Protein AF-A0A5M3WG67-F1 (afdb_monomer_lite)

Secondary structure (DSSP, 8-state):
-B-TTS-B---S------------GGGGGGT-B-TTS-B-EETTEESS-TT-B--S-TTSSSGGGGSHHHHHHHHHHHHT--

Radius of gyration: 18.33 Å; chains: 1; bounding box: 36×22×53 Å

InterPro domains:
  IPR036188 FAD/NAD(P)-binding domain superfamily [G3DSA:3.50.50.60] (1-82)

Structure (mmCIF, N/CA/C/O backbone):
data_AF-A0A5M3WG67-F1
#
_entry.id   AF-A0A5M3WG67-F1
#
loop_
_atom_site.group_PDB
_atom_site.id
_atom_site.type_symbol
_atom_site.label_atom_id
_atom_site.label_alt_id
_atom_site.label_comp_id
_atom_site.label_asym_id
_atom_site.label_entity_id
_atom_site.label_seq_id
_atom_site.pdbx_PDB_ins_code
_atom_site.Cartn_x
_atom_site.Cartn_y
_atom_site.Cartn_z
_atom_site.occupancy
_atom_site.B_iso_or_equiv
_atom_site.auth_seq_id
_atom_site.auth_comp_id
_atom_site.auth_asym_id
_atom_site.auth_atom_id
_atom_site.pdbx_PDB_model_num
ATOM 1 N N . MET A 1 1 ? 13.059 -5.953 -25.459 1.00 90.25 1 MET A N 1
ATOM 2 C CA . MET A 1 1 ? 12.605 -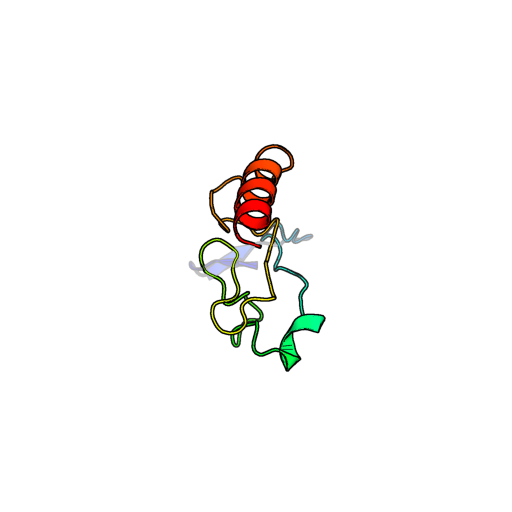4.679 -24.873 1.00 90.25 1 MET A CA 1
ATOM 3 C C . MET A 1 1 ? 12.809 -3.579 -25.900 1.00 90.25 1 MET A C 1
ATOM 5 O O . MET A 1 1 ? 13.794 -3.641 -26.623 1.00 90.25 1 MET A O 1
ATOM 9 N N . VAL A 1 2 ? 11.864 -2.644 -26.014 1.00 96.62 2 VAL A N 1
ATOM 10 C CA . VAL A 1 2 ? 11.977 -1.473 -26.898 1.00 96.62 2 VAL A CA 1
ATOM 11 C C . VAL A 1 2 ? 11.970 -0.236 -26.018 1.00 96.62 2 VAL A C 1
ATOM 13 O O . VAL A 1 2 ? 11.096 -0.102 -25.159 1.00 96.62 2 VAL A O 1
ATOM 16 N N . TRP A 1 3 ? 12.961 0.622 -26.205 1.00 97.50 3 TRP A N 1
ATOM 17 C CA . TRP A 1 3 ? 13.120 1.860 -25.455 1.00 97.50 3 TRP A CA 1
ATOM 18 C C . TRP A 1 3 ? 12.396 3.020 -26.144 1.00 97.50 3 TRP A C 1
ATOM 20 O O . TRP A 1 3 ? 11.994 2.930 -27.304 1.00 97.50 3 TRP A O 1
ATOM 30 N N . ALA A 1 4 ? 12.202 4.123 -25.418 1.00 98.00 4 ALA A N 1
ATOM 31 C CA . ALA A 1 4 ? 11.458 5.283 -25.919 1.00 98.00 4 ALA A CA 1
ATOM 32 C C . ALA A 1 4 ? 12.109 5.949 -27.149 1.00 98.00 4 ALA A C 1
ATOM 34 O O . ALA A 1 4 ? 11.420 6.619 -27.912 1.00 98.00 4 ALA A O 1
ATOM 35 N N . ASP A 1 5 ? 13.413 5.750 -27.352 1.00 97.56 5 ASP A N 1
ATOM 36 C CA . ASP A 1 5 ? 14.176 6.221 -28.513 1.00 97.56 5 ASP A CA 1
ATOM 37 C C . ASP A 1 5 ? 14.118 5.260 -29.718 1.00 97.56 5 ASP A C 1
ATOM 39 O O . ASP A 1 5 ? 14.753 5.506 -30.742 1.00 97.56 5 ASP A O 1
ATOM 43 N N . GLY A 1 6 ? 13.358 4.166 -29.610 1.00 97.69 6 GLY A N 1
ATOM 44 C CA . GLY A 1 6 ? 13.240 3.140 -30.642 1.00 97.69 6 GLY A CA 1
ATOM 45 C C . GLY A 1 6 ? 14.380 2.123 -30.650 1.00 97.69 6 GLY A C 1
ATOM 46 O O . GLY A 1 6 ? 14.374 1.231 -31.495 1.00 97.69 6 GLY A O 1
ATOM 47 N N . SER A 1 7 ? 15.345 2.205 -29.730 1.00 97.88 7 SER A N 1
ATOM 48 C CA . SER A 1 7 ? 16.386 1.185 -29.606 1.00 97.88 7 SER A CA 1
ATOM 49 C C . SER A 1 7 ? 15.828 -0.127 -29.041 1.00 97.88 7 SER A C 1
ATOM 51 O O . SER A 1 7 ? 14.846 -0.159 -28.292 1.00 97.88 7 SER A O 1
ATOM 53 N N . HIS A 1 8 ? 16.456 -1.238 -29.430 1.00 98.19 8 HIS A N 1
ATOM 54 C CA . HIS A 1 8 ? 16.044 -2.585 -29.046 1.00 98.19 8 HIS A CA 1
ATOM 55 C C . HIS A 1 8 ? 17.110 -3.245 -28.176 1.00 98.19 8 HIS A C 1
ATOM 57 O O . HIS A 1 8 ? 18.287 -3.270 -28.526 1.00 98.19 8 HIS A O 1
ATOM 63 N N . GLU A 1 9 ? 16.671 -3.861 -27.084 1.00 97.44 9 GLU A N 1
ATOM 64 C CA . GLU A 1 9 ? 17.526 -4.610 -26.167 1.00 97.44 9 GLU A CA 1
ATOM 65 C C . GLU A 1 9 ? 16.948 -6.003 -25.915 1.00 97.44 9 GLU A C 1
ATOM 67 O O . GLU A 1 9 ? 15.736 -6.176 -25.724 1.00 97.44 9 GLU A O 1
ATOM 72 N N . ARG A 1 10 ? 17.809 -7.020 -25.914 1.00 97.75 10 ARG A N 1
ATOM 73 C CA . ARG A 1 10 ? 17.432 -8.380 -25.531 1.00 97.75 10 ARG A CA 1
ATOM 74 C C . ARG A 1 10 ? 17.481 -8.498 -24.007 1.00 97.75 10 ARG A C 1
ATOM 76 O O . ARG A 1 10 ? 18.489 -8.162 -23.408 1.00 97.75 10 ARG A O 1
ATOM 83 N N . VAL A 1 11 ? 16.390 -8.981 -23.414 1.00 96.81 11 VAL A N 1
ATOM 84 C CA . VAL A 1 11 ? 16.258 -9.177 -21.965 1.00 96.81 11 VAL A CA 1
ATOM 85 C C . VAL A 1 11 ? 15.791 -10.603 -21.715 1.00 96.81 11 VAL A C 1
ATOM 87 O O . VAL A 1 11 ? 14.723 -10.992 -22.188 1.00 96.81 11 VAL A O 1
ATOM 90 N N . GLU A 1 12 ? 16.584 -11.378 -20.984 1.00 97.81 12 GLU A N 1
ATOM 91 C CA . GLU A 1 12 ? 16.278 -12.770 -20.641 1.00 97.81 12 GLU A CA 1
ATOM 92 C C . GLU A 1 12 ? 15.319 -12.875 -19.455 1.00 97.81 12 GLU A C 1
ATOM 94 O O . GLU A 1 12 ? 14.478 -13.771 -19.416 1.00 97.81 12 GLU A O 1
ATOM 99 N N . VAL A 1 13 ? 15.446 -11.970 -18.479 1.00 97.88 13 VAL A N 1
ATOM 100 C CA . VAL A 1 13 ? 14.683 -12.011 -17.228 1.00 97.88 13 VAL A CA 1
ATOM 101 C C . VAL A 1 13 ? 14.257 -10.608 -16.821 1.00 97.88 13 VAL A C 1
ATOM 103 O O . VAL A 1 13 ? 15.061 -9.681 -16.792 1.00 97.88 13 VAL A O 1
ATOM 106 N N . ILE A 1 14 ? 12.988 -10.474 -16.436 1.00 96.31 14 ILE A N 1
ATOM 107 C CA . ILE A 1 14 ? 12.443 -9.262 -15.825 1.00 96.31 14 ILE A CA 1
ATOM 108 C C . ILE A 1 1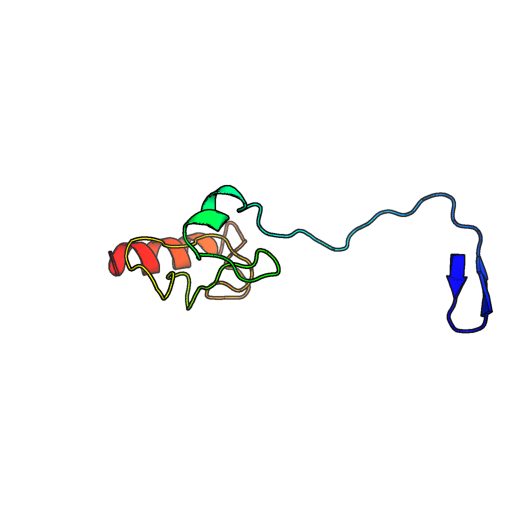4 ? 12.083 -9.584 -14.375 1.00 96.31 14 ILE A C 1
ATOM 110 O O . ILE A 1 14 ? 11.180 -10.379 -14.118 1.00 96.31 14 ILE A O 1
ATOM 114 N N . LEU A 1 15 ? 12.768 -8.941 -13.424 1.00 97.31 15 LEU A N 1
ATOM 115 C CA . LEU A 1 15 ? 12.421 -9.004 -12.005 1.00 97.31 15 LEU A CA 1
ATOM 116 C C . LEU A 1 15 ? 11.612 -7.766 -11.613 1.00 97.31 15 LEU A C 1
ATOM 118 O O . LEU A 1 15 ? 12.124 -6.647 -11.576 1.00 97.31 15 LEU A O 1
ATOM 122 N N . LEU A 1 16 ? 10.339 -7.968 -11.289 1.00 97.25 16 LEU A N 1
ATOM 123 C CA . LEU A 1 16 ? 9.447 -6.879 -10.906 1.00 97.25 16 LEU A CA 1
ATOM 124 C C . LEU A 1 16 ? 9.649 -6.500 -9.433 1.00 97.25 16 LEU A C 1
ATOM 126 O O . LEU A 1 16 ? 9.039 -7.076 -8.538 1.00 97.25 16 LEU A O 1
ATOM 130 N N . ALA A 1 17 ? 10.468 -5.479 -9.185 1.00 96.62 17 ALA A N 1
ATOM 131 C CA . ALA A 1 17 ? 10.671 -4.872 -7.863 1.00 96.62 17 ALA A CA 1
ATOM 132 C C . ALA A 1 17 ? 9.787 -3.622 -7.639 1.00 96.62 17 ALA A C 1
ATOM 134 O O . ALA A 1 17 ? 10.188 -2.660 -6.988 1.00 96.62 17 ALA A O 1
ATOM 135 N N . ILE A 1 18 ? 8.571 -3.622 -8.193 1.00 95.12 18 ILE A N 1
ATOM 136 C CA . ILE A 1 18 ? 7.652 -2.464 -8.220 1.00 95.12 18 ILE A CA 1
ATOM 137 C C . ILE A 1 18 ? 6.746 -2.349 -6.979 1.00 95.12 18 ILE A C 1
ATOM 139 O O . ILE A 1 18 ? 5.832 -1.525 -6.937 1.00 95.12 18 ILE A O 1
ATOM 143 N N . GLY A 1 19 ? 7.020 -3.145 -5.944 1.00 92.62 19 GLY A N 1
ATOM 144 C CA . GLY A 1 19 ? 6.332 -3.096 -4.655 1.00 92.62 19 GLY A CA 1
ATOM 145 C C . GLY A 1 19 ? 5.033 -3.903 -4.596 1.00 92.62 19 GLY A C 1
ATOM 146 O O . GLY A 1 19 ? 4.796 -4.797 -5.403 1.00 92.62 19 GLY A O 1
ATOM 147 N N . TYR A 1 20 ? 4.203 -3.585 -3.598 1.00 89.69 20 TYR A N 1
ATOM 148 C CA . TYR A 1 20 ? 3.001 -4.339 -3.232 1.00 89.69 20 TYR A CA 1
ATOM 149 C C . TYR A 1 20 ? 1.800 -3.415 -3.028 1.00 89.69 20 TYR A C 1
ATOM 151 O O . TYR A 1 20 ? 1.956 -2.227 -2.725 1.00 89.69 20 TYR A O 1
ATOM 159 N N . ARG A 1 21 ? 0.598 -3.987 -3.133 1.00 88.88 21 ARG A N 1
ATOM 160 C CA . ARG A 1 21 ? -0.660 -3.366 -2.696 1.00 88.88 21 ARG A CA 1
ATOM 161 C C . ARG A 1 21 ? -1.146 -4.048 -1.410 1.00 88.88 21 ARG A C 1
ATOM 163 O O . ARG A 1 21 ? -0.839 -5.224 -1.226 1.00 88.88 21 ARG A O 1
ATOM 170 N N . PRO A 1 22 ? -1.873 -3.345 -0.522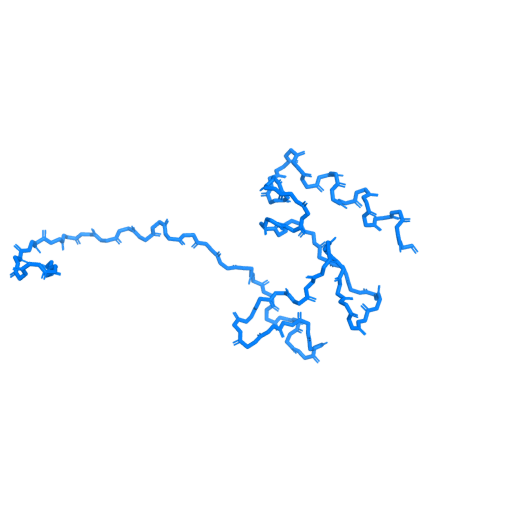 1.00 89.19 22 PRO A N 1
ATOM 171 C CA . PRO A 1 22 ? -2.541 -3.990 0.605 1.00 89.19 22 PRO A CA 1
ATOM 172 C C . PRO A 1 22 ? -3.507 -5.073 0.114 1.00 89.19 22 PRO A C 1
ATOM 174 O O . PRO A 1 22 ? -4.308 -4.814 -0.782 1.00 89.19 22 PRO A O 1
ATOM 177 N N . ASP A 1 23 ? -3.439 -6.260 0.709 1.00 90.94 23 ASP A N 1
ATOM 178 C CA . ASP A 1 23 ? -4.356 -7.359 0.413 1.00 90.94 23 ASP A CA 1
ATOM 179 C C . ASP A 1 23 ? -5.585 -7.260 1.322 1.00 90.94 23 ASP A C 1
ATOM 181 O O . ASP A 1 23 ? -5.567 -7.692 2.474 1.00 90.94 23 ASP A O 1
ATOM 185 N N . LEU A 1 24 ? -6.616 -6.563 0.838 1.00 91.56 24 LEU A N 1
ATOM 186 C CA . LEU A 1 24 ? -7.814 -6.230 1.613 1.00 91.56 24 LEU A CA 1
ATOM 187 C C . LEU A 1 24 ? -9.157 -6.553 0.923 1.00 91.56 24 LEU A C 1
ATOM 189 O O . LEU A 1 24 ? -10.147 -5.910 1.271 1.00 91.56 24 LEU A O 1
ATOM 193 N N . PRO A 1 25 ? -9.276 -7.514 -0.020 1.00 90.44 25 PRO A N 1
ATOM 194 C CA . PRO A 1 25 ? -10.537 -7.740 -0.739 1.00 90.44 25 PRO A CA 1
ATOM 195 C C . PRO A 1 25 ? -11.709 -8.087 0.193 1.00 90.44 25 PRO A C 1
ATOM 197 O O . PRO A 1 25 ? -12.852 -7.760 -0.108 1.00 90.44 25 PRO A O 1
ATOM 200 N N . TYR A 1 26 ? -11.426 -8.650 1.372 1.00 90.62 26 TYR A N 1
ATOM 201 C CA . TYR A 1 26 ? -12.411 -8.940 2.418 1.00 90.62 26 TYR A CA 1
ATOM 202 C C . TYR A 1 26 ? -13.109 -7.695 3.005 1.00 90.62 26 TYR A C 1
ATOM 204 O O . TYR A 1 26 ? -14.064 -7.832 3.764 1.00 90.62 26 TYR A O 1
ATOM 212 N N . LEU A 1 27 ? -12.650 -6.481 2.680 1.00 90.06 27 LEU A N 1
ATOM 213 C CA . LEU A 1 27 ? -13.269 -5.219 3.097 1.00 90.06 27 LEU A CA 1
ATOM 214 C C . LEU A 1 27 ? -14.146 -4.572 2.010 1.00 90.06 27 LEU A C 1
ATOM 216 O O . LEU A 1 27 ? -14.717 -3.508 2.258 1.00 90.06 27 LEU A O 1
ATOM 220 N N . ALA A 1 28 ? -14.247 -5.167 0.815 1.00 88.12 28 ALA A N 1
ATOM 221 C CA . ALA A 1 28 ? -14.935 -4.559 -0.327 1.00 88.12 28 ALA A CA 1
ATOM 222 C C . ALA A 1 28 ? -16.416 -4.250 -0.036 1.00 88.12 28 ALA A C 1
ATOM 224 O O . ALA A 1 28 ? -16.882 -3.144 -0.306 1.00 88.12 28 ALA A O 1
ATOM 225 N N . GLU A 1 29 ? -17.131 -5.179 0.600 1.00 88.75 29 GLU A N 1
ATOM 226 C CA . GLU A 1 29 ? -18.560 -5.029 0.918 1.00 88.75 29 GLU A CA 1
ATOM 227 C C . GLU A 1 29 ? -18.843 -3.966 1.992 1.00 88.75 29 GLU A C 1
ATOM 229 O O . GLU A 1 29 ? -19.970 -3.500 2.132 1.00 88.75 29 GLU A O 1
ATOM 234 N N . LEU A 1 30 ? -17.819 -3.529 2.730 1.00 87.69 30 LEU A N 1
ATOM 235 C CA . LEU A 1 30 ? -17.946 -2.511 3.776 1.00 87.69 30 LEU A CA 1
ATOM 236 C C . LEU A 1 30 ? -17.847 -1.076 3.232 1.00 87.69 30 LEU A C 1
ATOM 238 O O . LEU A 1 30 ? -17.866 -0.121 4.012 1.00 87.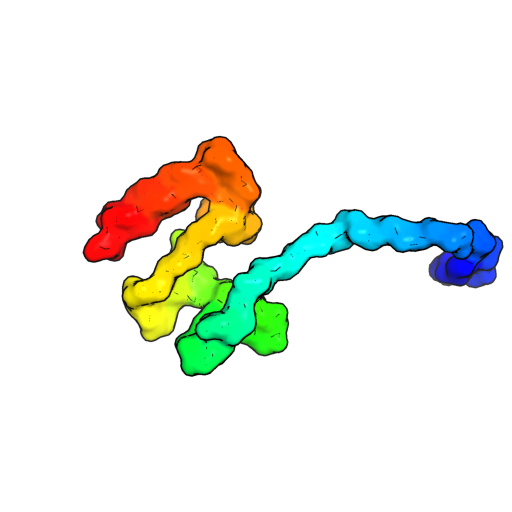69 30 LEU A O 1
ATOM 242 N N . GLY A 1 31 ? -17.658 -0.902 1.917 1.00 87.44 31 GLY A N 1
ATOM 243 C CA . GLY A 1 31 ? -17.359 0.405 1.320 1.00 87.44 31 GLY A CA 1
ATOM 244 C C . GLY A 1 31 ? -16.039 0.997 1.830 1.00 87.44 31 GLY A C 1
ATOM 245 O O . GLY A 1 31 ? -15.847 2.218 1.831 1.00 87.44 31 GLY A O 1
ATOM 246 N N . ALA A 1 32 ? -15.140 0.136 2.323 1.00 88.94 32 ALA A N 1
ATOM 247 C CA . ALA A 1 32 ? -13.930 0.547 3.023 1.00 88.94 32 ALA A CA 1
ATOM 248 C C . ALA A 1 32 ? -12.765 0.901 2.090 1.00 88.94 32 ALA A C 1
ATOM 250 O O . ALA A 1 32 ? -11.785 1.520 2.517 1.00 88.94 32 ALA A O 1
ATOM 251 N N . LEU A 1 33 ? -12.890 0.531 0.818 1.00 89.75 33 LEU A N 1
ATOM 252 C CA . LEU A 1 33 ? -11.883 0.679 -0.223 1.00 89.75 33 LEU A CA 1
ATOM 253 C C . LEU A 1 33 ? -12.387 1.620 -1.323 1.00 89.75 33 LEU A C 1
ATOM 255 O O . LEU A 1 33 ? -13.593 1.755 -1.521 1.00 89.75 33 LEU A O 1
ATOM 259 N N . ASP A 1 34 ? -11.471 2.296 -2.009 1.00 87.62 34 ASP A N 1
ATOM 260 C CA . ASP A 1 34 ? -11.775 2.982 -3.266 1.00 87.62 34 ASP A CA 1
ATOM 261 C C . ASP A 1 34 ? -11.795 2.003 -4.455 1.00 87.62 34 ASP A C 1
ATOM 263 O O . ASP A 1 34 ? -11.499 0.815 -4.312 1.00 87.62 34 ASP A O 1
ATOM 267 N N . ASP A 1 35 ? -12.089 2.518 -5.650 1.00 87.81 35 ASP A N 1
ATOM 268 C CA . ASP A 1 35 ? -12.171 1.732 -6.890 1.00 87.81 35 ASP A CA 1
ATOM 269 C C . ASP A 1 35 ? -10.843 1.050 -7.281 1.00 87.81 35 ASP A C 1
ATOM 271 O O . ASP A 1 35 ? -10.799 0.222 -8.190 1.00 87.81 35 ASP A O 1
ATOM 275 N N . ARG A 1 36 ? -9.734 1.392 -6.613 1.00 87.56 36 ARG A N 1
ATOM 276 C CA . ARG A 1 36 ? -8.403 0.798 -6.807 1.00 87.56 36 ARG A CA 1
ATOM 277 C C . ARG A 1 36 ? -8.034 -0.184 -5.691 1.00 87.56 36 ARG A C 1
ATOM 279 O O . ARG A 1 36 ? -6.890 -0.644 -5.654 1.00 87.56 36 ARG A O 1
ATOM 286 N N . GLY A 1 37 ? -8.963 -0.494 -4.786 1.00 86.94 37 GLY A N 1
ATOM 287 C CA . GLY A 1 37 ? -8.738 -1.363 -3.631 1.00 86.94 37 GLY A CA 1
ATOM 288 C C . GLY A 1 37 ? -7.928 -0.697 -2.516 1.00 86.94 37 GLY A C 1
ATOM 289 O O . GLY A 1 37 ? -7.401 -1.386 -1.642 1.00 86.94 37 GLY A O 1
ATOM 290 N N . VAL A 1 38 ? -7.780 0.632 -2.536 1.00 88.50 38 VAL A N 1
ATOM 291 C CA . VAL A 1 38 ? -7.005 1.366 -1.531 1.00 88.50 38 VAL A CA 1
ATOM 292 C C . VAL A 1 38 ? -7.906 1.729 -0.346 1.00 88.50 38 VAL A C 1
ATOM 294 O O . VAL A 1 38 ? -8.994 2.269 -0.544 1.00 88.50 38 VAL A O 1
ATOM 297 N N . PRO A 1 39 ? -7.458 1.498 0.902 1.00 88.81 39 PRO A N 1
ATOM 298 C CA . PRO A 1 39 ? -8.184 1.900 2.103 1.00 88.81 39 PRO A CA 1
ATOM 299 C C . PRO A 1 39 ? -8.582 3.373 2.131 1.00 88.81 39 PRO A C 1
ATOM 301 O O . PRO A 1 39 ? -7.727 4.264 2.114 1.00 88.81 39 PRO A O 1
ATOM 304 N N . ARG A 1 40 ? -9.879 3.638 2.297 1.00 86.81 40 ARG A N 1
ATOM 305 C CA . ARG A 1 40 ? -10.426 4.984 2.517 1.00 86.81 40 ARG A CA 1
ATOM 306 C C . ARG A 1 40 ? -10.243 5.379 3.980 1.00 86.81 40 ARG A C 1
ATOM 308 O O . ARG A 1 40 ? -11.178 5.359 4.773 1.00 86.81 40 ARG A O 1
ATOM 315 N N . GLN A 1 41 ? -9.016 5.708 4.363 1.00 82.12 41 GLN A N 1
ATOM 316 C CA . GLN A 1 41 ? -8.671 6.044 5.744 1.00 82.12 41 GLN A CA 1
ATOM 317 C C . GLN A 1 41 ? -8.139 7.465 5.886 1.00 82.12 41 GLN A C 1
ATOM 319 O O . GLN A 1 41 ? -7.550 8.023 4.959 1.00 82.12 41 GLN A O 1
ATOM 324 N N . ARG A 1 42 ? -8.306 8.029 7.085 1.00 73.75 42 ARG A N 1
ATOM 325 C CA . ARG A 1 42 ? -7.537 9.185 7.552 1.00 73.75 42 ARG A CA 1
ATOM 326 C C . ARG A 1 42 ? -7.041 8.919 8.975 1.00 73.75 42 ARG A C 1
ATOM 328 O O . ARG A 1 42 ? -7.763 8.369 9.798 1.00 73.75 42 ARG A O 1
ATOM 335 N N . PRO A 1 43 ? -5.859 9.436 9.318 1.00 78.19 43 PRO A N 1
ATOM 336 C CA . PRO A 1 43 ? -4.761 8.742 10.040 1.00 78.19 43 PRO A CA 1
ATOM 337 C C . PRO A 1 43 ? -5.015 7.300 10.551 1.00 78.19 43 PRO A C 1
ATOM 339 O O . PRO A 1 43 ? -4.807 6.990 11.723 1.00 78.19 43 PRO A O 1
ATOM 342 N N . GLY A 1 44 ? -5.410 6.386 9.667 1.00 70.81 44 GLY A N 1
ATOM 343 C CA . GLY A 1 44 ? -5.681 4.979 9.969 1.00 70.81 44 GLY A CA 1
ATOM 344 C C . GLY A 1 44 ? -7.115 4.670 10.386 1.00 70.81 44 GLY A C 1
ATOM 345 O O . GLY A 1 44 ? -7.426 3.512 10.623 1.00 70.81 44 GLY A O 1
ATOM 346 N N . VAL A 1 45 ? -8.003 5.652 10.487 1.00 72.12 45 VAL A N 1
ATOM 347 C CA . VAL A 1 45 ? -9.415 5.452 10.832 1.00 72.12 45 VAL A CA 1
ATOM 348 C C . VAL A 1 45 ? -10.246 5.450 9.556 1.00 72.12 45 VAL A C 1
ATOM 350 O O . VAL A 1 45 ? -10.091 6.336 8.710 1.00 72.12 45 VAL A O 1
ATOM 353 N N . PHE A 1 46 ? -11.120 4.454 9.406 1.00 70.62 46 PHE A N 1
ATOM 354 C CA . PHE A 1 46 ? -12.117 4.454 8.345 1.00 70.62 46 PHE A CA 1
ATOM 355 C C . PHE A 1 46 ? -13.127 5.574 8.605 1.00 70.62 46 PHE A C 1
ATOM 357 O O . PHE A 1 46 ? -13.778 5.626 9.645 1.00 70.62 46 PHE A O 1
ATOM 364 N N . THR A 1 47 ? -13.245 6.507 7.666 1.00 64.75 47 THR A N 1
ATOM 365 C CA . THR A 1 47 ? -13.962 7.767 7.908 1.00 64.75 47 THR A CA 1
ATOM 366 C C . THR A 1 47 ? -15.484 7.626 7.908 1.00 64.75 47 THR A C 1
ATOM 368 O O . THR A 1 47 ? -16.168 8.560 8.309 1.00 64.75 47 THR A O 1
ATOM 371 N N . THR A 1 48 ? -16.017 6.489 7.450 1.00 65.50 48 THR A N 1
ATOM 372 C CA . THR A 1 48 ? -17.463 6.284 7.256 1.00 65.50 48 THR A CA 1
ATOM 373 C C . THR A 1 48 ? -18.074 5.338 8.301 1.00 65.50 48 THR A C 1
ATOM 375 O O . THR A 1 48 ? -19.252 5.485 8.619 1.00 65.50 48 THR A O 1
ATOM 378 N N . HIS A 1 49 ? -17.290 4.436 8.917 1.00 64.38 49 HIS A N 1
ATOM 379 C CA . HIS A 1 49 ? -17.705 3.631 10.080 1.00 64.38 49 HIS A CA 1
ATOM 380 C C . HIS A 1 49 ? -16.660 3.674 11.212 1.00 64.38 49 HIS A C 1
ATOM 382 O O . HIS A 1 49 ? -15.539 3.205 11.009 1.00 64.38 49 HIS A O 1
ATOM 388 N N . PRO A 1 50 ? -17.022 4.127 12.434 1.00 68.19 50 PRO A N 1
ATOM 389 C CA . PRO A 1 50 ? -16.074 4.301 13.544 1.00 68.19 50 PRO A CA 1
ATOM 390 C C . PRO A 1 50 ? -15.391 3.020 14.040 1.00 68.19 50 PRO A C 1
ATOM 392 O O . PRO A 1 50 ? -14.408 3.096 14.767 1.00 68.19 50 PRO A O 1
ATOM 395 N N . ARG A 1 51 ? -15.917 1.840 13.688 1.00 79.44 51 ARG A N 1
ATOM 396 C CA . ARG A 1 51 ? -15.462 0.545 14.222 1.00 79.44 51 ARG A CA 1
ATOM 397 C C . ARG A 1 51 ? -14.405 -0.151 13.362 1.00 79.44 51 ARG A C 1
ATOM 399 O O . ARG A 1 51 ? -14.019 -1.270 13.681 1.00 79.44 51 ARG A O 1
ATOM 406 N N . LEU A 1 52 ? -13.949 0.480 12.279 1.00 86.38 52 LEU A N 1
ATOM 407 C CA . LEU A 1 52 ? -12.897 -0.061 11.421 1.00 86.38 52 LEU A CA 1
ATOM 408 C C . LEU A 1 52 ? -11.651 0.827 11.482 1.00 86.38 52 LEU A C 1
ATOM 410 O O . LEU A 1 52 ? -11.663 2.002 11.112 1.00 86.38 52 LEU A O 1
ATOM 414 N N . GLY A 1 53 ? -10.555 0.232 11.944 1.00 87.12 53 GLY A N 1
ATOM 415 C CA . GLY A 1 53 ? -9.232 0.835 11.952 1.00 87.12 53 GLY A CA 1
ATOM 416 C C . GLY A 1 53 ? -8.277 0.041 11.071 1.00 87.12 53 GLY A C 1
ATOM 417 O O . GLY A 1 53 ? -8.353 -1.180 10.991 1.00 87.12 53 GLY A O 1
ATOM 418 N N . TYR A 1 54 ? -7.350 0.748 10.444 1.00 88.69 54 TYR A N 1
ATOM 419 C CA . TYR A 1 54 ? -6.231 0.184 9.707 1.00 88.69 54 TYR A CA 1
ATOM 420 C C . TYR A 1 54 ? -4.962 0.283 10.552 1.00 88.69 54 TYR A C 1
ATOM 422 O O . TYR A 1 54 ? -4.817 1.198 11.373 1.00 88.69 54 TYR A O 1
ATOM 430 N N . LEU A 1 55 ? -4.028 -0.641 10.345 1.00 91.56 55 LEU A N 1
ATOM 431 C CA . LEU A 1 55 ? -2.705 -0.627 10.960 1.00 91.56 55 LEU A CA 1
ATOM 432 C C . LEU A 1 55 ? -1.677 -1.213 9.986 1.00 91.56 55 LEU A C 1
ATOM 434 O O . LEU A 1 55 ? -1.986 -2.139 9.243 1.00 91.56 55 LEU A O 1
ATOM 438 N N . GLY A 1 56 ? -0.452 -0.685 10.001 1.00 92.31 56 GLY A N 1
ATOM 439 C CA . GLY A 1 56 ? 0.648 -1.221 9.199 1.00 92.31 56 GLY A CA 1
ATOM 440 C C . GLY A 1 56 ? 0.651 -0.775 7.735 1.00 92.31 56 GLY A C 1
ATOM 441 O O . GLY A 1 56 ? 1.477 -1.256 6.961 1.00 92.31 56 GLY A O 1
ATOM 442 N N . LEU A 1 57 ? -0.227 0.149 7.330 1.00 91.62 57 LEU A N 1
ATOM 443 C CA . LEU A 1 57 ? -0.235 0.644 5.953 1.00 91.62 57 LEU A CA 1
ATOM 444 C C . LEU A 1 57 ? 0.925 1.623 5.722 1.00 91.62 57 LEU A C 1
ATOM 446 O O . LEU A 1 57 ? 1.269 2.442 6.579 1.00 91.62 57 LEU A O 1
ATOM 450 N N . LYS A 1 58 ? 1.535 1.571 4.534 1.00 87.25 58 LYS A N 1
ATOM 451 C CA . LYS A 1 58 ? 2.568 2.540 4.140 1.00 87.25 58 LYS A CA 1
ATOM 452 C C . LYS A 1 58 ? 1.962 3.945 4.164 1.00 87.25 58 LYS A C 1
ATOM 454 O O . LYS A 1 58 ? 0.874 4.143 3.631 1.00 87.25 58 LYS A O 1
ATOM 459 N N . TRP A 1 59 ? 2.661 4.905 4.773 1.00 84.50 59 TRP A N 1
ATOM 460 C CA . TRP A 1 59 ? 2.183 6.287 4.921 1.00 84.50 59 TRP A CA 1
ATOM 461 C C . TRP A 1 59 ? 0.833 6.430 5.639 1.00 84.50 59 TRP A C 1
ATOM 463 O O . TRP A 1 59 ? 0.145 7.431 5.464 1.00 84.50 59 TRP A O 1
ATOM 473 N N . GLN A 1 60 ? 0.454 5.463 6.480 1.00 87.50 60 GLN A N 1
ATOM 474 C CA . GLN A 1 60 ? -0.804 5.526 7.219 1.00 87.50 60 GLN A CA 1
ATOM 475 C C . GLN A 1 60 ? -0.900 6.770 8.105 1.00 87.50 60 GLN A C 1
ATOM 477 O O . GLN A 1 60 ? -1.884 7.507 8.060 1.00 87.50 60 GLN A O 1
ATOM 482 N N . ARG A 1 61 ? 0.133 6.968 8.929 1.00 88.81 61 ARG A N 1
ATOM 483 C CA . ARG A 1 61 ? 0.304 8.134 9.801 1.00 88.81 61 ARG A CA 1
ATOM 484 C C . ARG A 1 61 ? 1.689 8.755 9.667 1.00 88.81 61 ARG A C 1
ATOM 486 O O . ARG A 1 61 ? 1.850 9.940 9.939 1.00 88.81 61 ARG A O 1
ATOM 493 N N . ALA A 1 62 ? 2.686 7.958 9.286 1.00 86.81 62 ALA A N 1
ATOM 494 C CA . ALA A 1 62 ? 4.058 8.375 9.039 1.00 86.81 62 ALA A CA 1
ATOM 495 C C . ALA A 1 62 ? 4.719 7.467 7.986 1.00 86.81 62 ALA A C 1
ATOM 497 O O . ALA A 1 62 ? 4.233 6.376 7.691 1.00 86.81 62 ALA A O 1
ATOM 498 N N . ALA A 1 63 ? 5.878 7.881 7.465 1.00 87.94 63 ALA A N 1
ATOM 499 C CA . ALA A 1 63 ? 6.668 7.088 6.514 1.00 87.94 63 ALA A CA 1
ATOM 500 C C . ALA A 1 63 ? 6.930 5.655 7.005 1.00 87.94 63 ALA A C 1
ATOM 502 O O . ALA A 1 63 ? 6.869 4.701 6.238 1.00 87.94 63 ALA A O 1
ATOM 503 N N . ALA A 1 64 ? 7.185 5.519 8.308 1.00 92.38 64 ALA A N 1
ATOM 504 C CA . ALA A 1 64 ? 7.564 4.270 8.955 1.00 92.38 64 ALA A CA 1
ATOM 505 C C . ALA A 1 64 ? 6.371 3.399 9.397 1.00 92.38 64 ALA A C 1
ATOM 507 O O . ALA A 1 64 ? 6.592 2.385 10.060 1.00 92.38 64 ALA A O 1
ATOM 508 N N . SER A 1 65 ? 5.126 3.768 9.077 1.00 93.06 65 SER A N 1
ATOM 509 C CA . SER A 1 65 ? 3.916 3.060 9.533 1.00 93.06 65 SER A CA 1
ATOM 510 C C . SER A 1 65 ? 3.882 1.572 9.158 1.00 93.06 65 SER A C 1
ATOM 512 O O . SER A 1 65 ? 3.328 0.776 9.907 1.00 93.06 65 SER A O 1
ATOM 514 N N . ASN A 1 66 ? 4.530 1.179 8.056 1.00 93.81 66 ASN A N 1
ATOM 515 C CA . ASN A 1 66 ? 4.644 -0.212 7.598 1.00 93.81 66 ASN A CA 1
ATOM 516 C C . ASN A 1 66 ? 5.973 -0.886 7.988 1.00 93.81 66 ASN A C 1
ATOM 518 O O . ASN A 1 66 ? 6.402 -1.839 7.344 1.00 93.81 66 ASN A O 1
ATOM 522 N N . SER A 1 67 ? 6.656 -0.371 9.009 1.00 94.56 67 SER A N 1
ATOM 523 C CA . SER A 1 67 ? 7.891 -0.957 9.531 1.00 94.56 67 SER A CA 1
ATOM 524 C C . SER A 1 67 ? 7.683 -1.476 10.948 1.00 94.56 67 SER A C 1
ATOM 526 O O . SER A 1 67 ? 6.905 -0.903 11.714 1.00 94.56 67 SER A O 1
ATOM 528 N N . LEU A 1 68 ? 8.454 -2.496 11.333 1.00 94.25 68 LEU A N 1
ATOM 529 C CA . LEU A 1 68 ? 8.448 -3.030 12.700 1.00 94.25 68 LEU A CA 1
ATOM 530 C C . LEU A 1 68 ? 8.705 -1.937 13.749 1.00 94.25 68 LEU A C 1
ATOM 5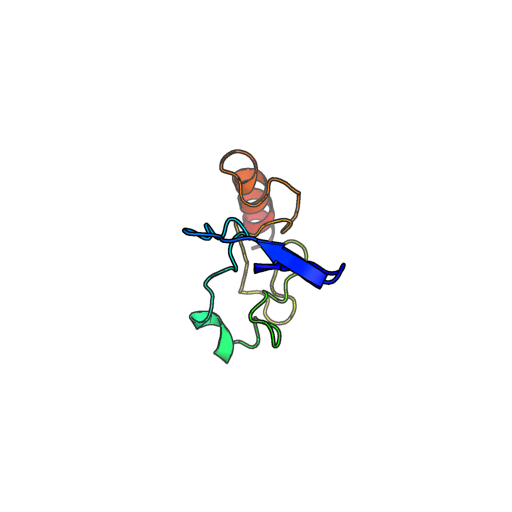32 O O . LEU A 1 68 ? 8.039 -1.884 14.779 1.00 94.25 68 LEU A O 1
ATOM 536 N N . ARG A 1 69 ? 9.626 -1.008 13.461 1.00 92.94 69 ARG A N 1
ATOM 537 C CA . ARG A 1 69 ? 9.944 0.110 14.361 1.00 92.94 69 ARG A CA 1
ATOM 538 C C . ARG A 1 69 ? 8.800 1.122 14.474 1.00 92.94 69 ARG A C 1
ATOM 540 O O . ARG A 1 69 ? 8.576 1.672 15.550 1.00 92.94 69 ARG A O 1
ATOM 547 N N . GLY A 1 70 ? 8.121 1.427 13.369 1.00 92.81 70 GLY A N 1
ATOM 548 C CA . GLY A 1 70 ? 7.148 2.521 13.309 1.00 92.81 70 GLY A CA 1
ATOM 549 C C . GLY A 1 70 ? 5.720 2.128 13.687 1.00 92.81 70 GLY A C 1
ATOM 550 O O . GLY A 1 70 ? 5.031 2.923 14.333 1.00 92.81 70 GLY A O 1
ATOM 551 N N . VAL A 1 71 ? 5.288 0.906 13.367 1.00 95.25 71 VAL A N 1
ATOM 552 C CA . VAL A 1 71 ? 3.884 0.472 13.505 1.00 95.25 71 VAL A CA 1
ATOM 553 C C . VAL A 1 71 ? 3.36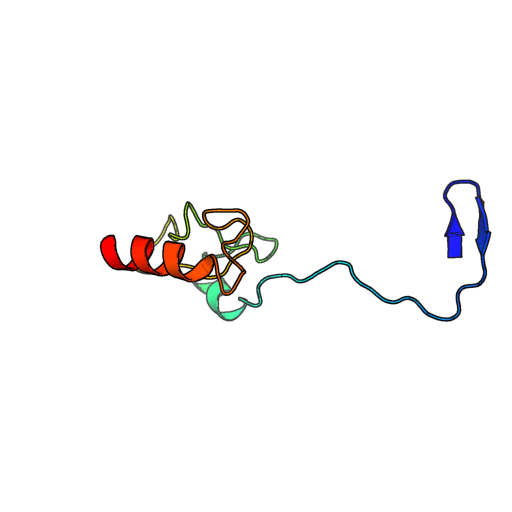1 0.557 14.945 1.00 95.25 71 VAL A C 1
ATOM 555 O O . VAL A 1 71 ? 2.210 0.924 15.179 1.00 95.25 71 VAL A O 1
ATOM 558 N N . GLY A 1 72 ? 4.219 0.334 15.945 1.00 94.94 72 GLY A N 1
ATOM 559 C CA . GLY A 1 72 ? 3.828 0.404 17.358 1.00 94.94 72 GLY A CA 1
ATOM 560 C C . GLY A 1 72 ? 3.387 1.801 17.825 1.00 94.94 72 GLY A C 1
ATOM 561 O O . GLY A 1 72 ? 2.651 1.930 18.809 1.00 94.94 72 GLY A O 1
ATOM 562 N N . ARG A 1 73 ? 3.811 2.879 17.149 1.00 91.88 73 ARG A N 1
ATOM 563 C CA . ARG A 1 73 ? 3.317 4.241 17.433 1.00 91.88 73 ARG A CA 1
ATOM 564 C C . ARG A 1 73 ? 1.909 4.451 16.877 1.00 91.88 73 ARG A C 1
ATOM 566 O O . ARG A 1 73 ? 1.147 5.235 17.446 1.00 91.88 73 ARG A O 1
ATOM 573 N N . ASP A 1 74 ? 1.569 3.779 15.787 1.00 91.88 74 ASP A N 1
ATOM 574 C CA . ASP A 1 74 ? 0.243 3.847 15.176 1.00 91.88 74 ASP A CA 1
ATOM 575 C C . ASP A 1 74 ? -0.757 3.022 15.973 1.00 91.88 74 ASP A C 1
ATOM 577 O O . ASP A 1 74 ? -1.805 3.548 16.341 1.00 91.88 74 ASP A O 1
ATOM 581 N N . ALA A 1 75 ? -0.371 1.816 16.393 1.00 92.38 75 ALA A N 1
ATOM 582 C CA . ALA A 1 75 ? -1.190 0.967 17.256 1.00 92.38 75 ALA A CA 1
ATOM 583 C C . ALA A 1 75 ? -1.596 1.690 18.552 1.00 92.38 75 ALA A C 1
ATOM 585 O O . ALA A 1 75 ? -2.777 1.774 18.879 1.00 92.38 75 ALA A O 1
ATOM 586 N N . ARG A 1 76 ? -0.633 2.310 19.252 1.00 92.50 76 ARG A N 1
ATOM 587 C CA . ARG A 1 76 ? -0.904 3.074 20.487 1.00 92.50 76 ARG A CA 1
ATOM 588 C C . ARG A 1 76 ? -1.814 4.281 20.279 1.00 92.50 76 ARG A C 1
ATOM 590 O O . ARG A 1 76 ? -2.531 4.667 21.194 1.00 92.50 76 ARG A O 1
ATOM 597 N N . TYR A 1 77 ? -1.753 4.914 19.114 1.00 88.62 77 TYR A N 1
ATOM 598 C CA . TYR A 1 77 ? -2.609 6.055 18.796 1.00 88.62 77 TYR A CA 1
ATOM 599 C C . TYR A 1 77 ? -4.045 5.630 18.514 1.00 88.62 77 TYR A C 1
ATOM 601 O O . TYR A 1 77 ? -4.961 6.336 18.934 1.00 88.62 77 TYR A O 1
ATOM 609 N N . GLN A 1 78 ? -4.217 4.499 17.826 1.00 86.75 78 GLN A N 1
ATOM 610 C CA . GLN A 1 78 ? -5.521 3.919 17.522 1.00 86.75 78 GLN A CA 1
ATOM 611 C C . GLN A 1 78 ? -6.183 3.401 18.796 1.00 86.75 78 GLN A C 1
ATOM 613 O O . GLN A 1 78 ? -7.290 3.815 19.102 1.00 86.75 78 GLN A O 1
ATOM 618 N N . ALA A 1 79 ? -5.465 2.622 19.608 1.00 88.94 79 ALA A N 1
ATOM 619 C CA . ALA A 1 79 ? -5.986 2.075 20.863 1.00 88.94 79 ALA A CA 1
ATOM 620 C C . ALA A 1 79 ? -6.440 3.144 21.877 1.00 88.94 79 ALA A C 1
ATOM 622 O O . ALA A 1 79 ? -7.265 2.859 22.728 1.00 88.94 79 ALA A O 1
ATOM 623 N N . ARG A 1 80 ? -5.914 4.376 21.804 1.00 87.25 80 ARG A N 1
ATOM 624 C CA . ARG A 1 80 ? -6.352 5.505 22.652 1.00 87.25 80 ARG A CA 1
ATOM 625 C C . ARG A 1 80 ? -7.623 6.206 22.158 1.00 87.25 80 ARG A C 1
ATOM 627 O O . ARG A 1 80 ? -8.103 7.106 22.835 1.00 87.25 80 ARG A O 1
ATOM 634 N N . ARG A 1 81 ? -8.078 5.897 20.943 1.00 76.12 81 ARG A N 1
ATOM 635 C CA . ARG A 1 81 ? -9.248 6.507 20.283 1.00 76.12 81 ARG A CA 1
ATOM 636 C C . ARG A 1 81 ? -10.425 5.546 20.147 1.00 76.12 81 ARG A C 1
ATOM 638 O O . ARG A 1 81 ? -11.428 5.922 19.549 1.00 76.12 81 ARG A O 1
ATOM 645 N N . TRP A 1 82 ? -10.255 4.331 20.647 1.00 69.81 82 TRP A N 1
ATOM 646 C CA . TRP A 1 82 ? -11.280 3.307 20.767 1.00 69.81 82 TRP A CA 1
ATOM 647 C C . TRP A 1 82 ? -11.752 3.287 22.216 1.00 69.81 82 TRP A C 1
ATOM 649 O O . TRP A 1 82 ? -12.966 3.086 22.412 1.00 69.81 82 TRP A O 1
#

Foldseek 3Di:
DADPVRDDDDDPDDDDPPDDDDPPPVCVVVVQADPVRHGCDALQARPPDRPHGHFLDQPSPDNCRVPPVNRVVSVVVSVVSD

Organism: NCBI:txid35763

pLDDT: mean 88.58, std 8.33, range [64.38, 98.19]

Sequence (82 aa):
MVWADGSHERVEVILLAIGYRPDLPYLAELGALDDRGVPRQRPGVFTTHPRLGYLGLKWQRAAASNSLRGVGRDARYQARRW